Protein AF-A0A9D4VKA0-F1 (afdb_monomer)

Secondary structure (DSSP, 8-state):
---HHHHHHHHHHHHT-EEGGGTEETTTS-------PPPHHHHHHHHGGGTS-GGGPPPSS---------TTSTTSS-HHHHHHHHT-S-HHHHHHHS-GGG--------

Structure (mmCIF, N/CA/C/O backbone):
data_AF-A0A9D4VKA0-F1
#
_entry.id   AF-A0A9D4VKA0-F1
#
loop_
_atom_site.group_PDB
_atom_site.id
_atom_site.type_symbol
_atom_site.label_atom_id
_atom_site.label_alt_id
_atom_site.label_comp_id
_atom_site.label_asym_id
_atom_site.label_entity_id
_atom_site.label_seq_id
_atom_site.pdbx_PDB_ins_code
_atom_site.Cartn_x
_atom_site.Cartn_y
_atom_site.Cartn_z
_atom_site.occupancy
_atom_site.B_iso_or_equiv
_atom_site.auth_seq_id
_atom_site.auth_comp_id
_atom_site.auth_asym_id
_atom_site.auth_atom_id
_atom_site.pdbx_PDB_model_num
ATOM 1 N N . MET A 1 1 ? -15.579 3.024 -11.482 1.00 67.69 1 MET A N 1
ATOM 2 C CA . MET A 1 1 ? -15.083 1.634 -11.383 1.00 67.69 1 MET A CA 1
ATOM 3 C C . MET A 1 1 ? -13.572 1.658 -11.538 1.00 67.69 1 MET A C 1
ATOM 5 O O . MET A 1 1 ? -13.095 2.357 -12.427 1.00 67.69 1 MET A O 1
ATOM 9 N N . LEU A 1 2 ? -12.825 1.003 -10.648 1.00 89.06 2 LEU A N 1
ATOM 10 C CA . LEU A 1 2 ? -11.361 0.986 -10.717 1.00 89.06 2 LEU A CA 1
ATOM 11 C C . LEU A 1 2 ? -10.898 0.029 -11.819 1.00 89.06 2 LEU A C 1
ATOM 13 O O . LEU A 1 2 ? -11.456 -1.052 -11.977 1.00 89.06 2 LEU A O 1
ATOM 17 N N . ILE A 1 3 ? -9.865 0.429 -12.559 1.00 95.38 3 ILE A N 1
ATOM 18 C CA . ILE A 1 3 ? -9.172 -0.429 -13.524 1.00 95.38 3 ILE A CA 1
ATOM 19 C C . ILE A 1 3 ? -7.779 -0.680 -12.946 1.00 95.38 3 ILE A C 1
ATOM 21 O O . ILE A 1 3 ? -6.874 0.134 -13.134 1.00 95.38 3 ILE A O 1
ATOM 25 N N . TYR A 1 4 ? -7.626 -1.769 -12.189 1.00 96.19 4 TYR A N 1
ATOM 26 C CA . TYR A 1 4 ? -6.402 -2.066 -11.432 1.00 96.19 4 TYR A CA 1
ATOM 27 C C . TYR A 1 4 ? -5.159 -2.110 -12.316 1.00 96.19 4 TYR A C 1
ATOM 29 O O . TYR A 1 4 ? -4.140 -1.520 -11.972 1.00 96.19 4 TYR A O 1
ATOM 37 N N . GLU A 1 5 ? -5.267 -2.719 -13.496 1.00 97.12 5 GLU A N 1
ATOM 38 C CA . GLU A 1 5 ? -4.176 -2.762 -14.465 1.00 97.12 5 GLU A CA 1
ATOM 39 C C . GLU A 1 5 ? -3.692 -1.361 -14.851 1.00 97.12 5 GLU A C 1
ATOM 41 O O . GLU A 1 5 ? -2.495 -1.090 -14.815 1.00 97.12 5 GLU A O 1
ATOM 46 N N . LYS A 1 6 ? -4.614 -0.434 -15.135 1.00 96.81 6 LYS A N 1
ATOM 47 C CA . LYS A 1 6 ? -4.260 0.949 -15.469 1.00 96.81 6 LYS A CA 1
ATOM 48 C C .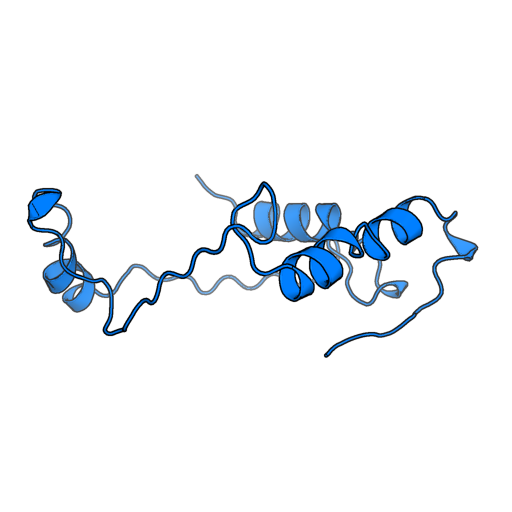 LYS A 1 6 ? -3.496 1.611 -14.324 1.00 96.81 6 LYS A C 1
ATOM 50 O O . LYS A 1 6 ? -2.494 2.268 -14.577 1.00 96.81 6 LYS A O 1
ATOM 55 N N . ILE A 1 7 ? -3.947 1.423 -13.083 1.00 97.06 7 ILE A N 1
ATOM 56 C CA . ILE A 1 7 ? -3.292 1.989 -11.895 1.00 97.06 7 ILE A CA 1
ATOM 57 C C . ILE A 1 7 ? -1.876 1.428 -11.757 1.00 97.06 7 ILE A C 1
ATOM 59 O O . ILE A 1 7 ? -0.933 2.203 -11.634 1.00 97.06 7 ILE A O 1
ATOM 63 N N . VAL A 1 8 ? -1.713 0.105 -11.845 1.00 97.62 8 VAL A N 1
ATOM 64 C CA . VAL A 1 8 ? -0.403 -0.558 -11.766 1.00 97.62 8 VAL A CA 1
ATOM 65 C C . VAL A 1 8 ? 0.539 -0.016 -12.842 1.00 97.62 8 VAL A C 1
ATOM 67 O O . VAL A 1 8 ? 1.619 0.477 -12.518 1.00 97.62 8 VAL A O 1
ATOM 70 N N . ARG A 1 9 ? 0.113 -0.012 -14.112 1.00 97.62 9 ARG A N 1
ATOM 71 C CA . ARG A 1 9 ? 0.940 0.465 -15.231 1.00 97.62 9 ARG A CA 1
ATOM 72 C C . ARG A 1 9 ? 1.283 1.951 -15.102 1.00 97.62 9 ARG A C 1
ATOM 74 O O . ARG A 1 9 ? 2.424 2.343 -15.342 1.00 97.62 9 ARG A O 1
ATOM 81 N N . SER A 1 10 ? 0.325 2.790 -14.705 1.00 96.81 10 SER A N 1
ATOM 82 C CA . SER A 1 10 ? 0.563 4.217 -14.458 1.00 96.81 10 SER A CA 1
ATOM 83 C C . SER A 1 10 ? 1.573 4.439 -13.334 1.00 96.81 10 SER A C 1
ATOM 85 O O . SER A 1 10 ? 2.488 5.237 -13.508 1.00 96.81 10 SER A O 1
ATOM 87 N N . THR A 1 11 ? 1.465 3.710 -12.224 1.00 96.31 11 THR A N 1
ATOM 88 C CA . THR A 1 11 ? 2.411 3.805 -11.104 1.00 96.31 11 THR A CA 1
ATOM 89 C C . THR A 1 11 ? 3.813 3.361 -11.516 1.00 96.31 11 THR A C 1
ATOM 91 O O . THR A 1 11 ? 4.770 4.102 -11.294 1.00 96.31 11 THR A O 1
ATOM 94 N N . CYS A 1 12 ? 3.952 2.214 -12.192 1.00 95.12 12 CYS A N 1
ATOM 95 C CA . CYS A 1 12 ? 5.241 1.740 -12.706 1.00 95.12 12 CYS A CA 1
ATOM 96 C C . CYS A 1 12 ? 5.892 2.766 -13.648 1.00 95.12 12 CYS A C 1
ATOM 98 O O . CYS A 1 12 ? 7.069 3.100 -13.488 1.00 95.12 12 CYS A O 1
ATOM 100 N N . ARG A 1 13 ? 5.116 3.341 -14.577 1.00 94.06 13 ARG A N 1
ATOM 101 C CA . ARG A 1 13 ? 5.594 4.394 -15.484 1.00 94.06 13 ARG A CA 1
ATOM 102 C C . ARG A 1 13 ? 6.012 5.655 -14.733 1.00 94.06 13 ARG A C 1
ATOM 104 O O . ARG A 1 13 ? 7.065 6.214 -15.024 1.00 94.06 13 ARG A O 1
ATOM 111 N N . ASN A 1 14 ? 5.226 6.072 -13.741 1.00 92.94 14 ASN A N 1
ATOM 112 C CA . ASN A 1 14 ? 5.527 7.243 -12.921 1.00 92.94 14 ASN A CA 1
ATOM 113 C C . ASN A 1 14 ? 6.812 7.068 -12.110 1.00 92.94 14 ASN A C 1
ATOM 115 O O . ASN A 1 14 ? 7.475 8.068 -11.849 1.00 92.94 14 ASN A O 1
ATOM 119 N N . ILE A 1 15 ? 7.181 5.835 -11.744 1.00 91.00 15 ILE A N 1
ATOM 120 C CA . ILE A 1 15 ? 8.453 5.491 -11.088 1.00 91.00 15 ILE A CA 1
ATOM 121 C C . ILE A 1 15 ? 9.622 5.462 -12.093 1.00 91.00 15 ILE A C 1
ATOM 123 O O . ILE A 1 15 ? 10.726 5.874 -11.735 1.00 91.00 15 ILE A O 1
ATOM 127 N N . GLY A 1 16 ? 9.378 5.077 -13.350 1.00 89.06 16 GLY A N 1
ATOM 128 C CA . GLY A 1 16 ? 10.375 5.078 -14.432 1.00 89.06 16 GLY A CA 1
ATOM 129 C C . GLY A 1 16 ? 10.558 3.738 -15.155 1.00 89.06 16 GLY A C 1
ATOM 130 O O . GLY A 1 16 ? 11.455 3.621 -15.986 1.00 89.06 16 GLY A O 1
ATOM 131 N N . PHE A 1 17 ? 9.718 2.740 -14.872 1.00 93.69 17 PHE A N 1
ATOM 132 C CA . PHE A 1 17 ? 9.753 1.418 -15.505 1.00 93.69 17 PHE A CA 1
ATOM 133 C C . PHE A 1 17 ? 9.083 1.447 -16.883 1.00 93.69 17 PHE A C 1
ATOM 135 O O . PHE A 1 17 ? 7.889 1.184 -17.011 1.00 93.69 17 PHE A O 1
ATOM 142 N N . VAL A 1 18 ? 9.841 1.840 -17.908 1.00 93.12 18 VAL A N 1
ATOM 143 C CA . VAL A 1 18 ? 9.334 2.093 -19.274 1.00 93.12 18 VAL A CA 1
ATOM 144 C C . VAL A 1 18 ? 9.933 1.180 -20.344 1.00 93.12 18 VAL A C 1
ATOM 146 O O . VAL A 1 18 ? 9.579 1.312 -21.509 1.00 93.12 18 VAL A O 1
ATOM 149 N N . SER A 1 19 ? 10.861 0.291 -19.982 1.00 92.88 19 SER A N 1
ATOM 150 C CA . SER A 1 19 ? 11.477 -0.653 -20.920 1.00 92.88 19 SER A CA 1
ATOM 151 C C . SER A 1 19 ? 12.061 -1.868 -20.198 1.00 92.88 19 SER A C 1
ATOM 153 O O . SER A 1 19 ? 12.363 -1.828 -19.005 1.00 92.88 19 SER A O 1
ATOM 155 N N . ALA A 1 20 ? 12.269 -2.964 -20.926 1.00 92.81 20 ALA A N 1
ATOM 156 C CA . ALA A 1 20 ? 12.915 -4.150 -20.365 1.00 92.81 20 ALA A CA 1
ATOM 157 C C . ALA A 1 20 ? 14.364 -3.876 -19.905 1.00 92.81 20 ALA A C 1
ATOM 159 O O . ALA A 1 20 ? 14.831 -4.508 -18.959 1.00 92.81 20 ALA A O 1
ATOM 160 N N . ASP A 1 21 ? 15.047 -2.895 -20.508 1.00 93.25 21 ASP A N 1
ATOM 161 C CA . ASP A 1 21 ? 16.435 -2.529 -20.180 1.00 93.25 21 ASP A CA 1
ATOM 162 C C . ASP A 1 21 ? 16.589 -1.991 -18.753 1.00 93.25 21 ASP A C 1
ATOM 164 O O . ASP A 1 21 ? 17.623 -2.195 -18.116 1.00 93.25 21 ASP A O 1
ATOM 168 N N . VAL A 1 22 ? 15.546 -1.340 -18.221 1.00 88.00 22 VAL A N 1
ATOM 169 C CA . VAL A 1 22 ? 15.508 -0.881 -16.822 1.00 88.00 22 VAL A CA 1
ATOM 170 C C . VAL A 1 22 ? 15.006 -1.964 -15.856 1.00 88.00 22 VAL A C 1
ATOM 172 O O . VAL A 1 22 ? 14.838 -1.706 -14.666 1.00 88.00 22 VAL A O 1
ATOM 175 N N . GLY A 1 23 ? 14.769 -3.183 -16.351 1.00 90.75 23 GLY A N 1
ATOM 176 C CA . GLY A 1 23 ? 14.356 -4.357 -15.578 1.00 90.75 23 GLY A CA 1
ATOM 177 C C . GLY A 1 23 ? 12.846 -4.610 -15.531 1.00 90.75 23 GLY A C 1
ATOM 178 O O . GLY A 1 23 ? 12.440 -5.712 -15.167 1.00 90.75 23 GLY A O 1
ATOM 179 N N . LEU A 1 24 ? 12.010 -3.638 -15.916 1.00 93.38 24 LEU A N 1
ATOM 180 C CA . LEU A 1 24 ? 10.556 -3.790 -16.001 1.00 93.38 24 LEU A CA 1
ATOM 181 C C . LEU A 1 24 ? 9.964 -2.785 -16.997 1.00 93.38 24 LEU A C 1
ATOM 183 O O . LEU A 1 24 ? 10.258 -1.592 -16.950 1.00 93.38 24 LEU A O 1
ATOM 187 N N . ASP A 1 25 ? 9.065 -3.274 -17.844 1.00 95.62 25 ASP A N 1
ATOM 188 C CA . ASP A 1 25 ? 8.333 -2.474 -18.819 1.00 95.62 25 ASP A CA 1
ATOM 189 C C . ASP A 1 25 ? 6.852 -2.396 -18.429 1.00 95.62 25 ASP A C 1
ATOM 191 O O . ASP A 1 25 ? 6.142 -3.406 -18.458 1.00 95.62 25 ASP A O 1
ATOM 195 N N . ALA A 1 26 ? 6.385 -1.201 -18.060 1.00 97.12 26 ALA A N 1
ATOM 196 C CA . ALA A 1 26 ? 5.002 -0.971 -17.657 1.00 97.12 26 ALA A CA 1
ATOM 197 C C . ALA A 1 26 ? 3.969 -1.259 -18.756 1.00 97.12 26 ALA A C 1
ATOM 199 O O . ALA A 1 26 ? 2.806 -1.469 -18.419 1.00 97.12 26 ALA A O 1
ATOM 200 N N . ASP A 1 27 ? 4.337 -1.270 -20.037 1.00 96.38 27 ASP A N 1
ATOM 201 C CA . ASP A 1 27 ? 3.414 -1.538 -21.144 1.00 96.38 27 ASP A CA 1
ATOM 202 C C . ASP A 1 27 ? 3.373 -3.021 -21.527 1.00 96.38 27 ASP A C 1
ATOM 204 O O . ASP A 1 27 ? 2.322 -3.529 -21.914 1.00 96.38 27 ASP A O 1
ATOM 208 N N . ASN A 1 28 ? 4.475 -3.744 -21.318 1.00 96.38 28 ASN A N 1
ATOM 209 C CA . ASN A 1 28 ? 4.602 -5.145 -21.729 1.00 96.38 28 ASN A CA 1
ATOM 210 C C . ASN A 1 28 ? 4.529 -6.159 -20.573 1.00 96.38 28 ASN A C 1
ATOM 212 O O . ASN A 1 28 ? 4.364 -7.358 -20.813 1.00 96.38 28 ASN A O 1
ATOM 216 N N . CYS A 1 29 ? 4.630 -5.727 -19.311 1.00 95.62 29 CYS A N 1
ATOM 217 C CA . CYS A 1 29 ? 4.520 -6.642 -18.177 1.00 95.62 29 CYS A CA 1
ATOM 218 C C . CYS A 1 29 ? 3.105 -7.233 -18.048 1.00 95.62 29 CYS A C 1
ATOM 220 O O . CYS A 1 29 ? 2.096 -6.607 -18.399 1.00 95.62 29 CYS A O 1
ATOM 222 N N . LYS A 1 30 ? 3.025 -8.459 -17.517 1.00 97.00 30 LYS A N 1
ATOM 223 C CA . LYS A 1 30 ? 1.750 -9.087 -17.158 1.00 97.00 30 LYS A CA 1
ATOM 224 C C . LYS A 1 30 ? 1.274 -8.525 -15.823 1.00 97.00 30 LYS A C 1
ATOM 226 O O . LYS A 1 30 ? 2.012 -8.573 -14.843 1.00 97.00 30 LYS A O 1
ATOM 231 N N . VAL A 1 31 ? 0.028 -8.065 -15.779 1.00 96.88 31 VAL A N 1
ATOM 232 C CA . VAL A 1 31 ? -0.643 -7.685 -14.534 1.00 96.88 31 VAL A CA 1
ATOM 233 C C . VAL A 1 31 ? -1.684 -8.749 -14.216 1.00 96.88 31 VAL A C 1
ATOM 235 O O . VAL A 1 31 ? -2.665 -8.903 -14.938 1.00 96.88 31 VAL A O 1
ATOM 238 N N . LEU A 1 32 ? -1.446 -9.511 -13.152 1.00 97.12 32 LEU A N 1
ATOM 239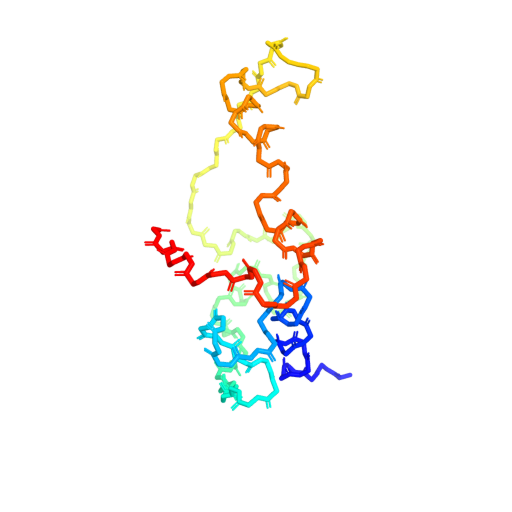 C CA . LEU A 1 32 ? -2.375 -10.521 -12.652 1.00 97.12 32 LEU A CA 1
ATOM 240 C C . LEU A 1 32 ? -3.124 -9.935 -11.456 1.00 97.12 32 LEU A C 1
ATOM 242 O O . LEU A 1 32 ? -2.499 -9.429 -10.526 1.00 97.12 32 LEU A O 1
ATOM 246 N N . VAL A 1 33 ? -4.455 -9.989 -11.485 1.00 96.19 33 VAL A N 1
ATOM 247 C CA . VAL A 1 33 ? -5.304 -9.435 -10.423 1.00 96.19 33 VAL A CA 1
ATOM 248 C C . VAL A 1 33 ? -6.021 -10.579 -9.717 1.00 96.19 33 VAL A C 1
ATOM 250 O O . VAL A 1 33 ? -6.922 -11.189 -10.283 1.00 96.19 33 VAL A O 1
ATOM 253 N N . GLY A 1 34 ? -5.612 -10.854 -8.481 1.00 95.69 34 GLY A N 1
ATOM 254 C CA . GLY A 1 34 ? -6.257 -11.807 -7.576 1.00 95.69 34 GLY A CA 1
ATOM 255 C C . GLY A 1 34 ? -6.758 -11.087 -6.330 1.00 95.69 34 GLY A C 1
ATOM 256 O O . GLY A 1 34 ? -6.172 -11.234 -5.264 1.00 95.69 34 GLY A O 1
ATOM 257 N N . ILE A 1 35 ? -7.774 -10.235 -6.488 1.00 95.62 35 ILE A N 1
ATOM 258 C CA . ILE A 1 35 ? -8.363 -9.461 -5.388 1.00 95.62 35 ILE A CA 1
ATOM 259 C C . ILE A 1 35 ? -9.731 -10.049 -5.065 1.00 95.62 35 ILE A C 1
ATOM 261 O O . ILE A 1 35 ? -10.608 -10.094 -5.927 1.00 95.62 35 ILE A O 1
ATOM 265 N N . GLU A 1 36 ? -9.910 -10.443 -3.811 1.00 95.94 36 GLU A N 1
ATOM 266 C CA . GLU A 1 36 ? -11.186 -10.892 -3.265 1.00 95.94 36 GLU A CA 1
ATOM 267 C C . GLU A 1 36 ? -11.741 -9.863 -2.277 1.00 95.94 36 GLU A C 1
ATOM 269 O O . GLU A 1 36 ? -11.048 -8.940 -1.840 1.00 95.94 36 GLU A O 1
ATOM 274 N N . GLN A 1 37 ? -13.020 -10.008 -1.940 1.00 96.00 37 GLN A N 1
ATOM 275 C CA . GLN A 1 37 ? -13.628 -9.206 -0.883 1.00 96.00 37 GLN A CA 1
ATOM 276 C C . GLN A 1 37 ? -13.013 -9.557 0.474 1.00 96.00 37 GLN A C 1
ATOM 278 O O . GLN A 1 37 ? -12.506 -10.660 0.681 1.00 96.00 37 GLN A O 1
ATOM 283 N N . GLN A 1 38 ? -13.090 -8.624 1.421 1.00 97.12 38 GLN A N 1
ATOM 284 C CA . GLN A 1 38 ? -12.671 -8.904 2.789 1.00 97.12 38 GLN A CA 1
ATOM 285 C C . GLN A 1 38 ? -13.469 -10.088 3.363 1.00 97.12 38 GLN A C 1
ATOM 287 O O . GLN A 1 38 ? -14.676 -10.201 3.142 1.00 97.12 38 GLN A O 1
ATOM 292 N N . SER A 1 39 ? -12.796 -10.949 4.135 1.00 98.12 39 SER A N 1
ATOM 293 C CA . SER A 1 39 ? -13.439 -12.059 4.845 1.00 98.12 39 SER A CA 1
ATOM 294 C C . SER A 1 39 ? -14.634 -11.569 5.678 1.00 98.12 39 SER A C 1
ATOM 296 O O . SER A 1 39 ? -14.458 -10.653 6.489 1.00 98.12 39 SER A O 1
ATOM 298 N N . PRO A 1 40 ? -15.822 -12.196 5.559 1.00 97.62 40 PRO A N 1
ATOM 299 C CA . PRO A 1 40 ? -17.000 -11.816 6.336 1.00 97.62 40 PRO A CA 1
ATOM 300 C C . PRO A 1 40 ? -16.769 -11.846 7.852 1.00 97.62 40 PRO A C 1
ATOM 302 O O . PRO A 1 40 ? -17.263 -10.978 8.564 1.00 97.62 40 PRO A O 1
ATOM 305 N N . ASN A 1 41 ? -15.965 -12.794 8.345 1.00 97.00 41 ASN A N 1
ATOM 306 C CA . ASN A 1 41 ? -15.659 -12.911 9.774 1.00 97.00 41 ASN A CA 1
ATOM 307 C C . ASN A 1 41 ? -14.808 -11.734 10.273 1.00 97.00 41 ASN A C 1
ATOM 309 O O . ASN A 1 41 ? -15.039 -11.222 11.368 1.00 97.00 41 ASN A O 1
ATOM 313 N N . ILE A 1 42 ? -13.858 -11.275 9.450 1.00 97.50 42 ILE A N 1
ATOM 314 C CA . ILE A 1 42 ? -13.051 -10.085 9.748 1.00 97.50 42 ILE A CA 1
ATOM 315 C C . ILE A 1 42 ? -13.943 -8.843 9.679 1.00 97.50 42 ILE A C 1
ATOM 317 O O . ILE A 1 42 ? -13.944 -8.040 10.607 1.00 97.50 42 ILE A O 1
ATOM 321 N N . ALA A 1 43 ? -14.765 -8.718 8.636 1.00 97.81 43 ALA A N 1
ATOM 322 C CA . ALA A 1 43 ? -15.684 -7.596 8.466 1.00 97.81 43 ALA A CA 1
ATOM 323 C C . ALA A 1 43 ? -16.649 -7.444 9.655 1.00 97.81 43 ALA A C 1
ATOM 325 O O . ALA A 1 43 ? -16.856 -6.333 10.151 1.00 97.81 43 ALA A O 1
ATOM 326 N N . GLN A 1 44 ? -17.210 -8.554 10.148 1.00 97.38 44 GLN A N 1
ATOM 327 C CA . GLN A 1 44 ? -18.070 -8.578 11.331 1.00 97.38 44 GLN A CA 1
ATOM 328 C C . GLN A 1 44 ? -17.314 -8.125 12.590 1.00 97.38 44 GLN A C 1
ATOM 330 O O . GLN A 1 44 ? -17.820 -7.298 13.353 1.00 97.38 44 GLN A O 1
ATOM 335 N N . GLY A 1 45 ? -16.097 -8.636 12.802 1.00 96.25 45 GLY A N 1
ATOM 336 C CA . GLY A 1 45 ? -15.271 -8.298 13.963 1.00 96.25 45 GLY A CA 1
ATOM 337 C C . GLY A 1 45 ? -14.817 -6.836 13.978 1.00 96.25 45 GLY A C 1
ATOM 338 O O . GLY A 1 45 ? -14.924 -6.164 15.005 1.00 96.25 45 GLY A O 1
ATOM 339 N N . VAL A 1 46 ? -14.382 -6.316 12.830 1.00 97.94 46 VAL A N 1
ATOM 340 C CA . VAL A 1 46 ? -13.807 -4.971 12.695 1.00 97.94 46 VAL A CA 1
ATOM 341 C C . VAL A 1 46 ? -14.909 -3.917 12.669 1.00 97.94 46 VAL A C 1
ATOM 343 O O . VAL A 1 46 ? -15.052 -3.155 13.625 1.00 97.94 46 VAL A O 1
ATOM 346 N N . HIS A 1 47 ? -15.743 -3.914 11.627 1.00 97.62 47 HIS A N 1
ATOM 347 C CA . HIS A 1 47 ? -16.708 -2.843 11.348 1.00 97.62 47 HIS A CA 1
ATOM 348 C C . HIS A 1 47 ? -18.173 -3.315 11.333 1.00 97.62 47 HIS A C 1
ATOM 350 O O . HIS A 1 47 ? -19.055 -2.555 10.931 1.00 97.62 47 HIS A O 1
ATOM 356 N N . GLY A 1 48 ? -18.454 -4.556 11.750 1.00 96.75 48 GLY A N 1
ATOM 357 C CA . GLY A 1 48 ? -19.809 -5.118 11.793 1.00 96.75 48 GLY A CA 1
ATOM 358 C C . GLY A 1 48 ? -20.507 -5.085 10.436 1.00 96.75 48 GLY A C 1
ATOM 359 O O . GLY A 1 48 ? -21.636 -4.631 10.353 1.00 96.75 48 GLY A O 1
ATOM 360 N N . HIS A 1 49 ? -19.819 -5.424 9.343 1.00 96.75 49 HIS A N 1
ATOM 361 C CA . HIS A 1 49 ? -20.364 -5.244 7.986 1.00 96.75 49 HIS A CA 1
ATOM 362 C C . HIS A 1 49 ? -20.828 -3.803 7.681 1.00 96.75 49 HIS A C 1
ATOM 364 O O . HIS A 1 49 ? -21.795 -3.591 6.957 1.00 96.75 49 HIS A O 1
ATOM 370 N N . PHE A 1 50 ? -20.092 -2.815 8.202 1.00 96.75 50 PHE A N 1
ATOM 371 C CA . PHE A 1 50 ? -20.300 -1.373 8.005 1.00 96.75 50 PHE A CA 1
ATOM 372 C C . PHE A 1 50 ? -21.473 -0.801 8.811 1.00 96.75 50 PHE A C 1
ATOM 374 O O . PHE A 1 50 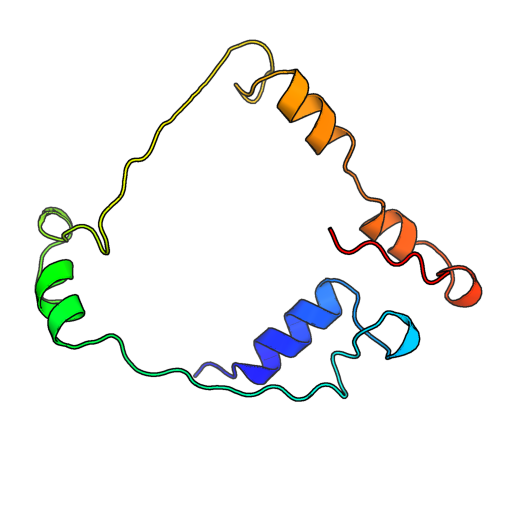? -21.934 0.299 8.518 1.00 96.75 50 PHE A O 1
ATOM 381 N N . THR A 1 51 ? -21.943 -1.513 9.840 1.00 97.81 51 THR A N 1
ATOM 382 C CA . THR A 1 51 ? -23.016 -1.030 10.722 1.00 97.81 51 THR A CA 1
ATOM 383 C C . THR A 1 51 ? -22.506 -0.369 11.999 1.00 97.81 51 THR A C 1
ATOM 385 O O . THR A 1 51 ? -23.276 0.323 12.662 1.00 97.81 51 THR A O 1
ATOM 388 N N . LYS A 1 52 ? -21.246 -0.604 12.382 1.00 97.62 52 LYS A N 1
ATOM 389 C CA . LYS A 1 52 ? -20.653 -0.002 13.582 1.00 97.62 52 LYS A CA 1
ATOM 390 C C . LYS A 1 52 ? -20.434 1.497 13.392 1.00 97.62 52 LYS A C 1
ATOM 392 O O . LYS A 1 52 ? -20.051 1.939 12.307 1.00 97.62 52 LYS A O 1
ATOM 397 N N . LYS A 1 53 ? -20.621 2.269 14.461 1.00 97.81 53 LYS A N 1
ATOM 398 C CA . LYS A 1 53 ? -20.200 3.674 14.506 1.00 97.81 53 LYS A CA 1
ATOM 399 C C . LYS A 1 53 ? -18.678 3.770 14.531 1.00 97.81 53 LYS A C 1
ATOM 401 O O . LYS A 1 53 ? -17.997 2.800 14.854 1.00 97.81 53 LYS A O 1
ATOM 406 N N . LEU A 1 54 ? -18.141 4.946 14.210 1.00 96.19 54 LEU A N 1
ATOM 407 C CA . LEU A 1 54 ? -16.696 5.168 14.104 1.00 96.19 54 LEU A CA 1
ATOM 408 C C . LEU A 1 54 ? -15.953 4.793 15.398 1.00 96.19 54 LEU A C 1
ATOM 410 O O . LEU A 1 54 ? -14.915 4.144 15.342 1.00 96.19 54 LEU A O 1
ATOM 414 N N . GLU A 1 55 ? -16.519 5.144 16.551 1.00 96.69 55 GLU A N 1
ATOM 415 C CA .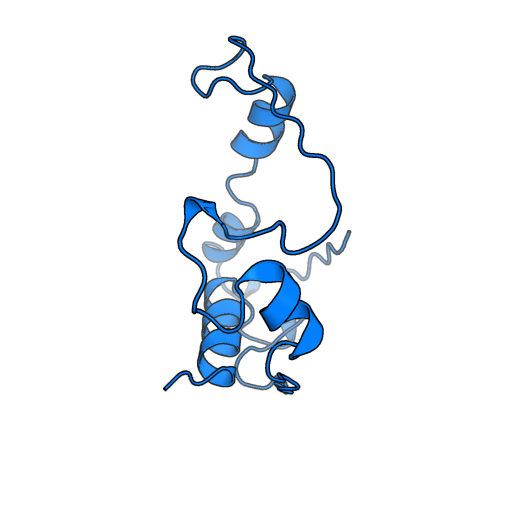 GLU A 1 55 ? -15.992 4.850 17.886 1.00 96.69 55 GLU A CA 1
ATOM 416 C C . GLU A 1 55 ? -16.081 3.365 18.293 1.00 96.69 55 GLU A C 1
ATOM 418 O O . GLU A 1 55 ? -15.450 2.952 19.262 1.00 96.69 55 GLU A O 1
ATOM 423 N N . GLU A 1 56 ? -16.842 2.555 17.552 1.00 97.19 56 GLU A N 1
ATOM 424 C CA . GLU A 1 56 ? -17.037 1.119 17.798 1.00 97.19 56 GLU A CA 1
ATOM 425 C C . GLU A 1 56 ? -16.169 0.241 16.873 1.00 97.19 56 GLU A C 1
ATOM 427 O O . GLU A 1 56 ? -16.115 -0.984 17.048 1.00 97.19 56 GLU A O 1
ATOM 432 N N . ILE A 1 57 ? -15.510 0.835 15.867 1.00 97.62 57 ILE A N 1
ATOM 433 C CA . ILE A 1 57 ? -14.650 0.111 14.924 1.00 97.62 57 ILE A CA 1
ATOM 434 C C . ILE A 1 57 ? -13.451 -0.470 15.679 1.00 97.62 57 ILE A C 1
ATOM 436 O O . ILE A 1 57 ? -12.665 0.246 16.296 1.00 97.62 57 ILE A O 1
ATOM 440 N N . GLY A 1 58 ? -13.318 -1.795 15.616 1.00 95.12 58 GLY A N 1
ATOM 441 C CA . GLY A 1 58 ? -12.204 -2.517 16.224 1.00 95.12 58 GLY A CA 1
ATOM 442 C C . GLY A 1 58 ? -10.928 -2.431 15.388 1.00 95.12 58 GLY A C 1
ATOM 443 O O . GLY A 1 58 ? -10.962 -2.076 14.209 1.00 95.12 58 GLY A O 1
ATOM 444 N N . ALA A 1 59 ? -9.797 -2.811 15.982 1.00 96.50 59 ALA A N 1
ATOM 445 C CA . ALA A 1 59 ? -8.554 -2.981 15.237 1.00 96.50 59 ALA A CA 1
ATOM 446 C C . ALA A 1 59 ? -8.732 -4.022 14.115 1.00 96.50 59 ALA A C 1
ATOM 448 O O . ALA A 1 59 ? -9.386 -5.047 14.3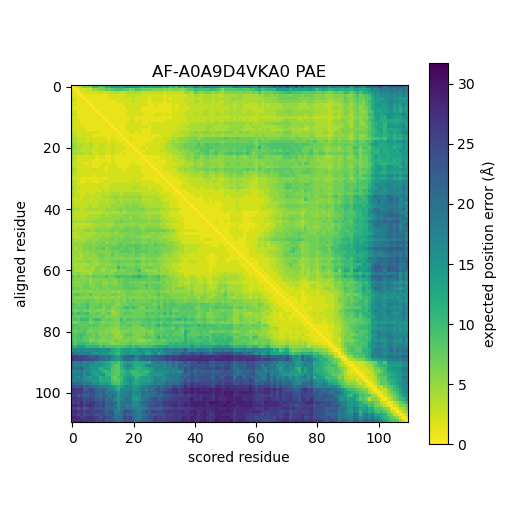07 1.00 96.50 59 ALA A O 1
ATOM 449 N N . GLY A 1 60 ? -8.147 -3.746 12.945 1.00 95.81 60 GLY A N 1
ATOM 450 C CA . GLY A 1 60 ? -8.193 -4.649 11.790 1.00 95.81 60 GLY A CA 1
ATOM 451 C C . GLY A 1 60 ? -7.378 -5.929 11.979 1.00 95.81 60 GLY A C 1
ATOM 452 O O . GLY A 1 60 ? -7.704 -6.952 11.384 1.00 95.81 60 GLY A O 1
ATOM 453 N N . ASP A 1 61 ? -6.336 -5.849 12.806 1.00 97.25 61 ASP A N 1
ATOM 454 C CA . ASP A 1 61 ? -5.440 -6.941 13.174 1.00 97.25 61 ASP A CA 1
ATOM 455 C C . ASP A 1 61 ? -4.743 -6.608 14.510 1.00 97.25 61 ASP A C 1
ATOM 457 O O . ASP A 1 61 ? -4.847 -5.487 15.020 1.00 97.25 61 ASP A O 1
ATOM 461 N N . GLN A 1 62 ? -4.027 -7.572 15.079 1.00 96.69 62 GLN A N 1
ATOM 462 C CA . GLN A 1 62 ? -3.208 -7.401 16.276 1.00 96.69 62 GLN A CA 1
ATOM 463 C C . GLN A 1 62 ? -1.883 -6.678 15.971 1.00 96.69 62 GLN A C 1
ATOM 465 O O . GLN A 1 62 ? -1.221 -6.949 14.971 1.00 96.69 62 GLN A O 1
ATOM 470 N N . GLY A 1 63 ? -1.447 -5.783 16.862 1.00 96.38 63 GLY A N 1
ATOM 471 C CA . GLY A 1 63 ? -0.171 -5.079 16.722 1.00 96.38 63 GLY A CA 1
ATOM 472 C C . GLY A 1 63 ? 0.093 -4.064 17.834 1.00 96.38 63 GLY A C 1
ATOM 473 O O . GLY A 1 63 ? -0.806 -3.721 18.597 1.00 96.38 63 GLY A O 1
ATOM 474 N N . HIS A 1 64 ? 1.336 -3.584 17.908 1.00 96.62 64 HIS A N 1
ATOM 475 C CA . HIS A 1 64 ? 1.750 -2.483 18.782 1.00 96.62 64 HIS A CA 1
ATOM 476 C C . HIS A 1 64 ? 2.321 -1.356 17.925 1.00 96.62 64 HIS A C 1
ATOM 478 O O . HIS A 1 64 ? 3.051 -1.612 16.967 1.00 96.62 64 HIS A O 1
ATOM 484 N N . MET A 1 65 ? 2.019 -0.114 18.287 1.00 95.50 65 MET A N 1
ATOM 485 C CA . MET A 1 65 ? 2.500 1.070 17.585 1.00 95.50 65 MET A CA 1
ATOM 486 C C . MET A 1 65 ? 3.277 1.934 18.573 1.00 95.50 65 MET A C 1
ATOM 488 O O . MET A 1 65 ? 2.787 2.211 19.667 1.00 95.50 65 MET A O 1
ATOM 492 N N . LEU A 1 66 ? 4.486 2.350 18.192 1.00 95.69 66 LEU A N 1
ATOM 493 C CA . LEU A 1 66 ? 5.288 3.305 18.951 1.00 95.69 66 LEU A CA 1
ATOM 494 C C . LEU A 1 66 ? 5.422 4.598 18.152 1.00 95.69 66 LEU A C 1
ATOM 496 O O . LEU A 1 66 ? 5.743 4.570 16.965 1.00 95.69 66 LEU A O 1
ATOM 500 N N . GLY A 1 67 ? 5.193 5.723 18.823 1.00 94.50 67 GLY A N 1
ATOM 501 C CA . GLY A 1 67 ? 5.527 7.052 18.324 1.00 94.50 67 GLY A CA 1
ATOM 502 C C . GLY A 1 67 ? 6.777 7.573 19.027 1.00 94.50 67 GLY A C 1
ATOM 503 O O . GLY A 1 67 ? 6.922 7.389 20.234 1.00 94.50 67 GLY A O 1
ATOM 504 N N . TYR A 1 68 ? 7.665 8.222 18.278 1.00 94.06 68 TYR A N 1
ATOM 505 C CA . TYR A 1 68 ? 8.854 8.897 18.799 1.00 94.06 68 TYR A CA 1
ATOM 506 C C . TYR A 1 68 ? 8.979 10.274 18.152 1.00 94.06 68 TYR A C 1
ATOM 508 O O . TYR A 1 68 ? 8.717 10.422 16.959 1.00 94.06 68 TYR A O 1
ATOM 516 N N . THR A 1 69 ? 9.389 11.265 18.937 1.00 95.06 69 THR A N 1
ATOM 517 C CA . THR A 1 69 ? 9.654 12.636 18.489 1.00 95.06 69 THR A CA 1
ATOM 518 C C . THR A 1 69 ? 10.838 13.189 19.269 1.00 95.06 69 THR A C 1
ATOM 520 O O . THR A 1 69 ? 10.983 12.886 20.453 1.00 95.06 69 THR A O 1
ATOM 523 N N . THR A 1 70 ? 11.650 14.025 18.634 1.00 95.00 70 THR A N 1
ATOM 524 C CA . THR A 1 70 ? 12.829 14.668 19.239 1.00 95.00 70 THR A CA 1
ATOM 525 C C . THR A 1 70 ? 13.028 16.048 18.626 1.00 95.00 70 THR A C 1
ATOM 527 O O . THR A 1 70 ? 12.652 16.256 17.481 1.00 95.00 70 THR A O 1
ATOM 530 N N . ASP A 1 71 ? 13.595 17.004 19.352 1.00 97.25 71 ASP A N 1
ATOM 531 C CA . ASP A 1 71 ? 13.808 18.384 18.891 1.00 97.25 71 ASP A CA 1
ATOM 532 C C . ASP A 1 71 ? 15.123 18.583 18.114 1.00 97.25 71 ASP A C 1
ATOM 534 O O . ASP A 1 71 ? 15.461 19.699 17.724 1.00 97.25 71 ASP A O 1
ATOM 538 N N . GLU A 1 72 ? 15.853 17.499 17.832 1.00 96.00 72 GLU A N 1
ATOM 539 C CA . GLU A 1 72 ? 17.113 17.536 17.082 1.00 96.00 72 GLU A CA 1
ATOM 540 C C . GLU A 1 72 ? 16.985 18.135 15.665 1.00 96.00 72 GLU A C 1
ATOM 542 O O . GLU A 1 72 ? 17.988 18.582 15.097 1.00 96.00 72 GLU A O 1
ATOM 547 N N . THR A 1 73 ? 15.781 18.121 15.075 1.00 93.00 73 THR A N 1
ATOM 548 C CA . THR A 1 73 ? 15.476 18.704 13.755 1.00 93.00 73 THR A CA 1
ATOM 549 C C . THR A 1 73 ? 14.144 19.470 13.761 1.00 93.00 73 THR A C 1
ATOM 551 O O . THR A 1 73 ? 13.276 19.164 14.581 1.00 93.00 73 THR A O 1
ATOM 554 N N . PRO A 1 74 ? 13.934 20.446 12.848 1.00 93.69 74 PRO A N 1
ATOM 555 C CA . PRO A 1 74 ? 12.670 21.189 12.744 1.00 93.69 74 PRO A CA 1
ATOM 556 C C . PRO A 1 74 ? 11.443 20.308 12.466 1.00 93.69 74 PRO A C 1
ATOM 558 O O . PRO A 1 74 ? 10.327 20.670 12.831 1.00 93.69 74 PRO A O 1
ATOM 561 N N . GLU A 1 75 ? 11.642 19.152 11.831 1.00 90.25 75 GLU A N 1
ATOM 562 C CA . GLU A 1 75 ? 10.607 18.152 11.547 1.00 90.25 75 GLU A CA 1
ATOM 563 C C . GLU A 1 75 ? 10.335 17.210 12.736 1.00 90.25 75 GLU A C 1
ATOM 565 O O . GLU A 1 75 ? 9.643 16.202 12.589 1.00 90.25 75 GLU A O 1
ATOM 570 N N . PHE A 1 76 ? 10.900 17.506 13.909 1.00 93.88 76 PHE A N 1
ATOM 571 C CA . PHE A 1 76 ? 10.817 16.719 15.141 1.00 93.88 76 PHE A CA 1
ATOM 572 C C . PHE A 1 76 ? 11.257 15.251 15.010 1.00 93.88 76 PHE A C 1
ATOM 574 O O . PHE A 1 76 ? 10.772 14.356 15.711 1.00 93.88 76 PHE A O 1
ATOM 581 N N . SER A 1 77 ? 12.182 15.005 14.085 1.00 92.31 77 SER A N 1
ATOM 582 C CA . SER A 1 77 ? 12.719 13.688 13.758 1.00 92.31 77 SER A CA 1
ATOM 583 C C . SER A 1 77 ? 14.170 13.560 14.218 1.00 92.31 77 SER A C 1
ATOM 585 O O . SER A 1 77 ? 14.886 14.552 14.369 1.00 92.31 77 SER A O 1
ATOM 587 N N . GLN A 1 78 ? 14.624 12.327 14.435 1.00 95.06 78 GLN A N 1
ATOM 588 C CA . GLN A 1 78 ? 16.012 12.062 14.813 1.00 95.06 78 GLN A CA 1
ATOM 589 C C . GLN A 1 78 ? 16.967 12.568 13.729 1.00 95.06 78 GLN A C 1
ATOM 591 O O . GLN A 1 78 ? 16.779 12.270 12.548 1.00 95.06 78 GLN A O 1
ATOM 596 N N . LYS A 1 79 ? 18.024 13.286 14.120 1.00 91.19 79 LYS A N 1
ATOM 597 C CA . LYS A 1 79 ? 18.913 13.971 13.171 1.00 91.19 79 LYS A CA 1
ATOM 598 C C . LYS A 1 79 ? 19.562 13.040 12.156 1.00 91.19 79 LYS A C 1
ATOM 600 O O . LYS A 1 79 ? 19.613 13.378 10.979 1.00 91.19 79 LYS A O 1
ATOM 605 N N . GLU A 1 80 ? 20.023 11.871 12.592 1.00 90.75 80 GLU A N 1
ATOM 606 C CA . GLU A 1 80 ? 20.639 10.873 11.705 1.00 90.75 80 GLU A CA 1
ATOM 607 C C . GLU A 1 80 ? 19.634 10.291 10.703 1.00 90.75 80 GLU A C 1
ATOM 609 O O . GLU A 1 80 ? 19.950 10.121 9.526 1.00 90.75 80 GLU A O 1
ATOM 614 N N . PHE A 1 81 ? 18.391 10.053 11.138 1.00 88.12 81 PHE A N 1
ATOM 615 C CA . PHE A 1 81 ? 17.316 9.631 10.244 1.00 88.12 81 PHE A CA 1
ATOM 616 C C . PHE A 1 81 ? 17.055 10.721 9.201 1.00 88.12 81 PHE A C 1
ATOM 618 O O . PHE A 1 81 ? 17.153 10.471 8.002 1.00 88.12 81 PHE A O 1
ATOM 625 N N . THR A 1 82 ? 16.842 11.962 9.634 1.00 85.44 82 THR A N 1
ATOM 626 C CA . THR A 1 82 ? 16.651 13.088 8.716 1.00 85.44 82 THR A CA 1
ATOM 627 C C . THR A 1 82 ? 17.841 13.248 7.768 1.00 85.44 82 THR A C 1
ATOM 629 O O . THR A 1 82 ? 17.634 13.443 6.579 1.00 85.44 82 THR A O 1
ATOM 632 N N . ALA A 1 83 ? 19.084 13.093 8.226 1.00 85.69 83 ALA A N 1
ATOM 633 C CA . ALA A 1 83 ? 20.263 13.197 7.369 1.00 85.69 83 ALA A CA 1
ATOM 634 C C . AL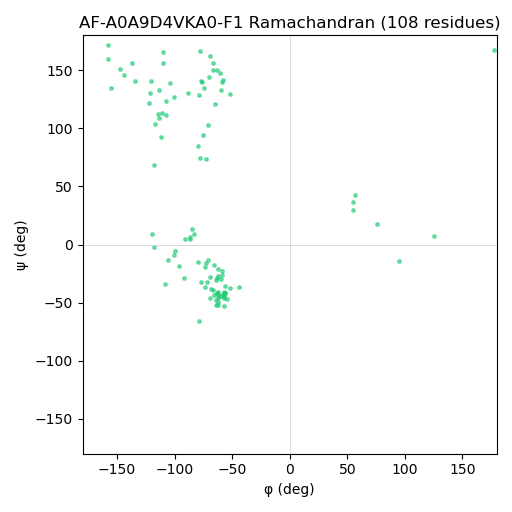A A 1 83 ? 20.296 12.126 6.268 1.00 85.69 83 ALA A C 1
ATOM 636 O O . ALA A 1 83 ? 20.631 12.442 5.127 1.00 85.69 83 ALA A O 1
ATOM 637 N N . ILE A 1 84 ? 19.923 10.878 6.562 1.00 84.19 84 ILE A N 1
ATOM 638 C CA . ILE A 1 84 ? 19.871 9.816 5.549 1.00 84.19 84 ILE A CA 1
ATOM 639 C C . ILE A 1 84 ? 18.818 10.154 4.491 1.00 84.19 84 ILE A C 1
ATOM 641 O O . ILE A 1 84 ? 19.152 10.183 3.307 1.00 84.19 84 ILE A O 1
ATOM 645 N N . TYR A 1 85 ? 17.585 10.459 4.909 1.00 79.38 85 TYR A N 1
ATOM 646 C CA . TYR A 1 85 ? 16.443 10.688 4.014 1.00 79.38 85 TYR A CA 1
ATOM 647 C C . TYR A 1 85 ? 16.511 12.030 3.271 1.00 79.38 85 TYR A C 1
ATOM 649 O O . TYR A 1 85 ? 16.178 12.094 2.089 1.00 79.38 85 TYR A O 1
ATOM 657 N N . SER A 1 86 ? 17.013 13.087 3.906 1.00 75.12 86 SER A N 1
ATOM 658 C CA . SER A 1 86 ? 17.231 14.395 3.272 1.00 75.12 86 SER A CA 1
ATOM 659 C C . SER A 1 86 ? 18.422 14.401 2.317 1.00 75.12 86 SER A C 1
ATOM 661 O O . SER A 1 86 ? 18.474 15.251 1.434 1.00 75.12 86 SER A O 1
ATOM 663 N N . ASN A 1 87 ? 19.344 13.440 2.442 1.00 62.28 87 ASN A N 1
ATOM 664 C CA . ASN A 1 87 ? 20.364 13.158 1.430 1.00 62.28 87 ASN A CA 1
ATOM 665 C C . ASN A 1 87 ? 19.910 12.100 0.402 1.00 62.28 87 ASN A C 1
ATOM 667 O O . ASN A 1 87 ? 20.682 11.756 -0.491 1.00 62.28 87 ASN A O 1
ATOM 671 N N . GLN A 1 88 ? 18.654 11.629 0.459 1.00 61.00 88 GLN A N 1
ATOM 672 C CA . GLN A 1 88 ? 18.039 10.826 -0.606 1.00 61.00 88 GLN A CA 1
ATOM 673 C C . GLN A 1 88 ? 17.380 11.606 -1.782 1.00 61.00 88 GLN A C 1
ATOM 675 O O . GLN A 1 88 ? 16.694 10.939 -2.562 1.00 61.00 88 GLN A O 1
ATOM 680 N N . PRO A 1 89 ? 17.530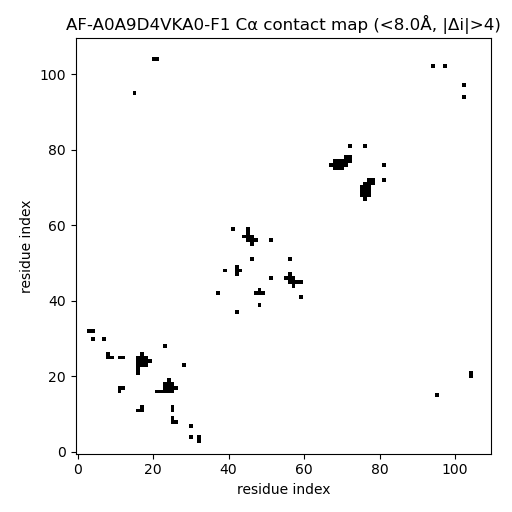 12.930 -2.046 1.00 54.66 89 PRO A N 1
ATOM 681 C CA . PRO A 1 89 ? 16.993 13.504 -3.273 1.00 54.66 89 PRO A CA 1
ATOM 682 C C . PRO A 1 89 ? 18.012 13.426 -4.429 1.00 54.66 89 PRO A C 1
ATOM 684 O O . PRO A 1 89 ? 19.132 13.917 -4.341 1.00 54.66 89 PRO A O 1
ATOM 687 N N . PRO A 1 90 ? 17.608 12.927 -5.601 1.00 53.69 90 PRO A N 1
ATOM 688 C CA . PRO A 1 90 ? 17.166 11.543 -5.746 1.00 53.69 90 PRO A CA 1
ATOM 689 C C . PRO A 1 90 ? 18.046 10.869 -6.787 1.00 53.69 90 PRO A C 1
ATOM 691 O O . PRO A 1 90 ? 18.043 11.297 -7.937 1.00 53.69 90 PRO A O 1
ATOM 694 N N . LEU A 1 91 ? 18.749 9.783 -6.459 1.00 55.28 91 LEU A N 1
ATOM 695 C CA . LEU A 1 91 ? 19.414 8.976 -7.495 1.00 55.28 91 LEU A CA 1
ATOM 696 C C . LEU A 1 91 ? 18.393 8.611 -8.595 1.00 55.28 91 LEU A C 1
ATOM 698 O O . LEU A 1 91 ? 18.666 8.760 -9.780 1.00 55.28 91 LEU A O 1
ATOM 702 N N . ALA A 1 92 ? 17.146 8.328 -8.199 1.00 56.66 92 ALA A N 1
ATOM 703 C CA . ALA A 1 92 ? 15.991 8.112 -9.074 1.00 56.66 92 ALA A CA 1
ATOM 704 C C . ALA A 1 92 ? 15.508 9.330 -9.901 1.00 56.66 92 ALA A C 1
ATOM 706 O O . ALA A 1 92 ? 14.772 9.148 -10.865 1.00 56.66 92 ALA A O 1
ATOM 707 N N . TRP A 1 93 ? 15.871 10.566 -9.563 1.00 56.91 93 TRP A N 1
ATOM 708 C CA . TRP A 1 93 ? 15.465 11.796 -10.272 1.00 56.91 93 TRP A CA 1
ATOM 709 C C . TRP A 1 93 ? 16.645 12.392 -11.039 1.00 56.91 93 TRP A C 1
ATOM 711 O O . TRP A 1 93 ? 16.463 12.815 -12.172 1.00 56.91 93 TRP A O 1
ATOM 721 N N . TRP A 1 94 ? 17.870 12.277 -10.516 1.00 57.66 94 TRP A N 1
ATOM 722 C CA . TRP A 1 94 ? 19.105 12.402 -11.290 1.00 57.66 94 TRP A CA 1
ATOM 723 C C . TRP A 1 94 ? 19.111 11.431 -12.478 1.00 57.66 94 TRP A C 1
ATOM 725 O O . TRP A 1 94 ? 19.320 11.862 -13.607 1.00 57.66 94 TRP A O 1
ATOM 735 N N . LEU A 1 95 ? 18.756 10.154 -12.277 1.00 59.72 95 LEU A N 1
ATOM 736 C CA . LEU A 1 95 ? 18.576 9.178 -13.365 1.00 59.72 95 LEU A CA 1
ATOM 737 C C . LEU A 1 95 ? 17.499 9.595 -14.384 1.00 59.72 95 LEU A C 1
ATOM 739 O O . LEU A 1 95 ? 17.611 9.254 -15.562 1.00 59.72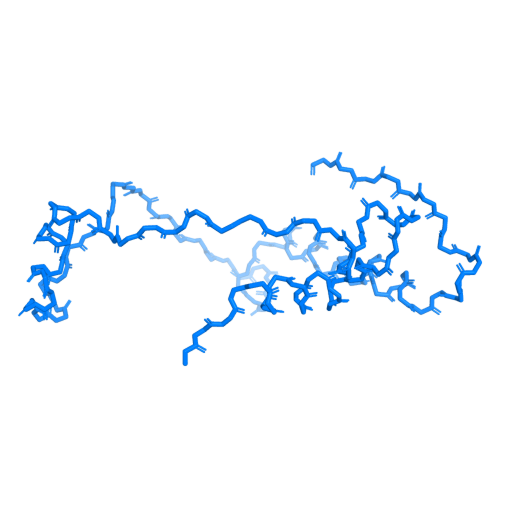 95 LEU A O 1
ATOM 743 N N . ARG A 1 96 ? 16.467 10.351 -13.976 1.00 60.47 96 ARG A N 1
ATOM 744 C CA . ARG A 1 96 ? 15.452 10.881 -14.908 1.00 60.47 96 ARG A CA 1
ATOM 745 C C . ARG A 1 96 ? 15.990 12.004 -15.787 1.00 60.47 96 ARG A C 1
ATOM 747 O O . ARG A 1 96 ? 15.550 12.106 -16.928 1.00 60.47 96 ARG A O 1
ATOM 754 N N . LEU A 1 97 ? 16.924 12.807 -15.278 1.00 61.75 97 LEU A N 1
ATOM 755 C CA . LEU A 1 97 ? 17.551 13.915 -16.005 1.00 61.75 97 LEU A CA 1
ATOM 756 C C . LEU A 1 97 ? 18.662 13.462 -16.966 1.00 61.75 97 LEU A C 1
ATOM 758 O O . LEU A 1 97 ? 19.052 14.229 -17.844 1.00 61.75 97 LEU A O 1
ATOM 762 N N . LEU A 1 98 ? 19.164 12.228 -16.834 1.00 59.38 98 LEU A N 1
ATOM 763 C CA . LEU A 1 98 ? 20.171 11.687 -17.745 1.00 59.38 98 LEU A CA 1
ATOM 764 C C . LEU A 1 98 ? 19.552 11.306 -19.107 1.00 59.38 98 LEU A C 1
ATOM 766 O O . LEU A 1 98 ? 18.509 10.634 -19.137 1.00 59.38 98 LEU A O 1
ATOM 770 N N . PRO A 1 99 ? 20.192 11.678 -20.236 1.00 54.22 99 PRO A N 1
ATOM 771 C CA . PRO A 1 99 ? 19.765 11.253 -21.564 1.00 54.22 99 PRO A CA 1
ATOM 772 C C . PRO A 1 99 ? 19.824 9.724 -21.679 1.00 54.22 99 PRO A C 1
ATOM 774 O O . PRO A 1 99 ? 20.679 9.073 -21.073 1.00 54.22 99 PRO A O 1
ATOM 777 N N . SER A 1 100 ? 18.916 9.151 -22.476 1.00 54.56 100 SER A N 1
ATOM 778 C CA . SER A 1 100 ? 18.675 7.704 -22.592 1.00 54.56 100 SER A CA 1
ATOM 779 C C . SER A 1 100 ? 19.919 6.799 -22.689 1.00 54.56 100 SER A C 1
ATOM 781 O O . SER A 1 100 ? 19.878 5.736 -22.076 1.00 54.56 100 SER A O 1
ATOM 783 N N . PRO A 1 101 ? 21.036 7.165 -23.360 1.00 52.28 101 PRO A N 1
ATOM 784 C CA . PRO A 1 101 ? 22.201 6.281 -23.455 1.00 52.28 101 PRO A CA 1
ATOM 785 C C . PRO A 1 101 ? 23.010 6.146 -22.152 1.00 52.28 101 PRO A C 1
ATOM 787 O O . PRO A 1 101 ? 23.840 5.250 -22.051 1.00 52.28 101 PRO A O 1
ATOM 790 N N . ILE A 1 102 ? 22.818 7.039 -21.169 1.00 51.00 102 ILE A N 1
ATOM 791 C CA . ILE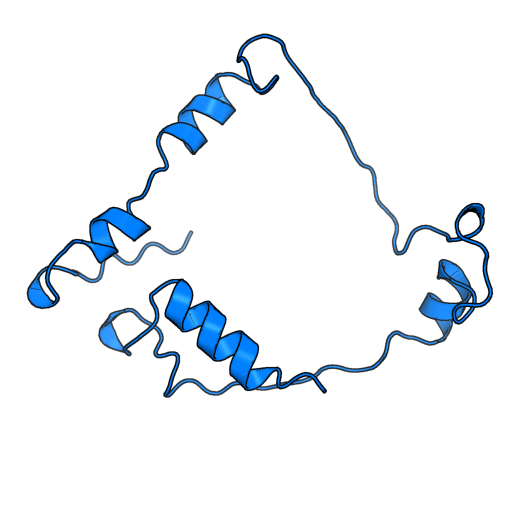 A 1 102 ? 23.654 7.132 -19.952 1.00 51.00 102 ILE A CA 1
ATOM 792 C C . ILE A 1 102 ? 22.985 6.452 -18.743 1.00 51.00 102 ILE A C 1
ATOM 794 O O . ILE A 1 102 ? 23.597 6.288 -17.687 1.00 51.00 102 ILE A O 1
ATOM 798 N N . ARG A 1 103 ? 21.739 5.982 -18.885 1.00 52.94 103 ARG A N 1
ATOM 799 C CA . ARG A 1 103 ? 21.062 5.163 -17.869 1.00 52.94 103 ARG A CA 1
ATOM 800 C C . ARG A 1 103 ? 21.669 3.756 -17.858 1.00 52.94 103 ARG A C 1
ATOM 802 O O . ARG A 1 103 ? 21.090 2.814 -18.383 1.00 52.94 103 ARG A O 1
ATOM 809 N N . SER A 1 104 ? 22.877 3.622 -17.316 1.00 45.91 104 SER A N 1
ATOM 810 C CA . SER A 1 104 ? 23.518 2.318 -17.129 1.00 45.91 104 SER A CA 1
ATOM 811 C C . SER A 1 104 ? 22.692 1.450 -16.161 1.00 45.91 104 SER A C 1
ATOM 813 O O . SER A 1 104 ? 22.034 2.000 -15.269 1.00 45.91 104 SER A O 1
ATOM 815 N N . PRO A 1 105 ? 22.711 0.112 -16.302 1.00 41.91 105 PRO A N 1
ATOM 816 C CA . PRO A 1 105 ? 21.921 -0.792 -15.480 1.00 41.91 105 PRO A CA 1
ATOM 817 C C . PRO A 1 105 ? 22.600 -0.959 -14.120 1.00 41.91 105 PRO A C 1
ATOM 819 O O . PRO A 1 105 ? 23.214 -1.986 -13.830 1.00 41.91 105 PRO A O 1
ATOM 822 N N . VAL A 1 106 ? 22.518 0.056 -13.266 1.00 40.50 106 VAL A N 1
ATOM 823 C CA . VAL A 1 106 ? 22.917 -0.105 -11.872 1.00 40.50 106 VAL A CA 1
ATOM 824 C C . VAL A 1 106 ? 21.805 -0.892 -11.175 1.00 40.50 106 VAL A C 1
ATOM 826 O O . VAL A 1 106 ? 20.785 -0.343 -10.766 1.00 40.50 106 VAL A O 1
ATOM 829 N N . ARG A 1 107 ? 21.974 -2.218 -11.107 1.00 42.19 107 ARG A N 1
ATOM 830 C CA . ARG A 1 107 ? 21.109 -3.122 -10.341 1.00 42.19 107 ARG A CA 1
ATOM 831 C C . ARG A 1 107 ? 21.361 -2.897 -8.850 1.00 42.19 107 ARG A C 1
ATOM 833 O O . ARG A 1 107 ? 22.336 -3.412 -8.317 1.00 42.19 107 ARG A O 1
ATOM 840 N N . PHE A 1 108 ? 20.464 -2.181 -8.184 1.00 28.88 108 PHE A N 1
ATOM 841 C CA . PHE A 1 108 ? 20.328 -2.239 -6.731 1.00 28.88 108 PHE A CA 1
ATOM 842 C C . PHE A 1 108 ? 18.939 -2.785 -6.400 1.00 28.88 108 PHE A C 1
ATOM 844 O O . PHE A 1 108 ? 17.936 -2.095 -6.546 1.00 28.88 108 PHE A O 1
ATOM 851 N N . TRP A 1 109 ? 18.908 -4.054 -6.000 1.00 29.23 109 TRP A N 1
ATOM 852 C CA . TRP A 1 109 ? 17.867 -4.615 -5.147 1.00 29.23 109 TRP A CA 1
ATOM 853 C C . TRP A 1 109 ? 18.568 -4.981 -3.840 1.00 29.23 109 TRP A C 1
ATOM 855 O O . TRP A 1 109 ? 19.441 -5.850 -3.837 1.00 29.23 109 TRP A O 1
ATOM 865 N N . ALA A 1 110 ? 18.219 -4.270 -2.777 1.00 30.88 110 ALA A N 1
ATOM 866 C CA . ALA A 1 110 ? 18.329 -4.710 -1.397 1.00 30.88 110 ALA A CA 1
ATOM 867 C C . ALA A 1 110 ? 16.939 -4.530 -0.784 1.00 30.88 110 ALA A C 1
ATOM 869 O O . ALA A 1 110 ? 16.289 -3.520 -1.149 1.00 30.88 110 ALA A O 1
#

Sequence (110 aa):
MLIYEKIVRSTCRNIGFVSADVGLDADNCKVLVGIEQQSPNIAQGVHGHFTKKLEEIGAGDQGHMLGYTTDETPEFSQKEFTAIYSNQPPLAWWLRLLPSPIRSPVRFWA

Foldseek 3Di:
DDDVLVVQLVVCVVLPQCDCQLVHHSVPDDDDDDDDDPDPVLCCQACNVVPDDPVRGDDSDDDDDDDAFDPPDPVRDDPVVCVVVVVPPDPSVVLVPDPPVPNHRPDDDD

InterPro domains:
  IPR002133 S-adenosylmethionine synthetase [PTHR11964] (4-76)
  IPR022631 S-adenosylmethionine synthetase, conserved site [PS00376] (58-68)
  IPR022636 S-adenosylmethionine synthetase superfamily [SSF55973] (4-48)
  IPR022636 S-adenosylmethionine synthetase superfamily [SSF55973] (52-76)

pLDDT: mean 84.77, std 18.96, range [28.88, 98.12]

Nearest PDB structures (foldseek):
  6vd0-assembly1_B  TM=9.814E-01  e=1.680E-07  Arabidopsis thaliana
  2obv-assembly1_A  TM=9.406E-01  e=1.051E-04  Homo sapiens
  6p9v-assembly1_A-2  TM=9.418E-01  e=1.672E-04  Homo sapiens
  7rwh-assembly1_A  TM=9.413E-01  e=1.672E-04  Homo sapiens
  4odj-assembly1_A-2  TM=9.461E-01  e=7.200E-04  Cryptosporidium hominis

Mean predicted aligned error: 9.09 Å

Radius of gyration: 21.32 Å; Cα contacts (8 Å, |Δi|>4): 66; chains: 1; bounding box: 47×34×43 Å

Solvent-accessible surface area (backbone atoms only — not comparable to full-atom values): 7250 Å² total; per-residue (Å²): 134,89,55,66,62,59,52,53,30,51,51,37,42,74,74,62,27,73,34,67,82,78,74,37,24,38,86,77,57,87,78,83,86,88,81,76,79,81,54,65,72,54,36,45,66,20,32,45,75,76,70,49,55,83,93,62,48,44,71,90,67,93,84,85,87,86,87,87,74,38,84,74,32,99,84,32,38,55,50,70,60,49,53,55,60,70,67,54,81,35,74,76,50,56,56,65,73,46,60,82,92,68,66,66,79,79,86,81,87,130

Organism: Pisum sativum (NCBI:txid3888)